Protein AF-A0A6V8SAP8-F1 (afdb_monomer_lite)

Structure (mmCIF, N/CA/C/O backbone):
data_AF-A0A6V8SAP8-F1
#
_entry.id   AF-A0A6V8SAP8-F1
#
loop_
_atom_site.group_PDB
_atom_site.id
_atom_site.type_symbol
_atom_site.label_atom_id
_atom_site.label_alt_id
_atom_site.label_comp_id
_atom_site.label_asym_id
_atom_site.label_entity_id
_atom_site.label_seq_id
_atom_site.pdbx_PDB_ins_code
_atom_site.Cartn_x
_atom_site.Cartn_y
_atom_site.Cartn_z
_atom_site.occupancy
_atom_site.B_iso_or_equiv
_atom_site.auth_seq_id
_atom_site.auth_comp_id
_atom_site.auth_asym_id
_atom_site.auth_atom_id
_atom_site.pdbx_PDB_model_num
ATOM 1 N N . MET A 1 1 ? 8.545 0.460 -18.939 1.00 88.19 1 MET A N 1
ATOM 2 C CA . MET A 1 1 ? 7.921 -0.743 -18.359 1.00 88.19 1 MET A CA 1
ATOM 3 C C . MET A 1 1 ? 6.482 -0.818 -18.844 1.00 88.19 1 MET A C 1
ATOM 5 O O . MET A 1 1 ? 5.790 0.191 -18.764 1.00 88.19 1 MET A O 1
ATOM 9 N N . ASN A 1 2 ? 6.033 -1.951 -19.375 1.00 95.00 2 ASN A N 1
ATOM 10 C CA . ASN A 1 2 ? 4.616 -2.189 -19.671 1.00 95.00 2 ASN A CA 1
ATOM 11 C C . ASN A 1 2 ? 3.895 -2.821 -18.458 1.00 95.00 2 ASN A C 1
ATOM 13 O O . ASN A 1 2 ? 4.505 -3.115 -17.432 1.00 95.00 2 ASN A O 1
ATOM 17 N N . THR A 1 3 ? 2.580 -3.030 -18.550 1.00 95.56 3 THR A N 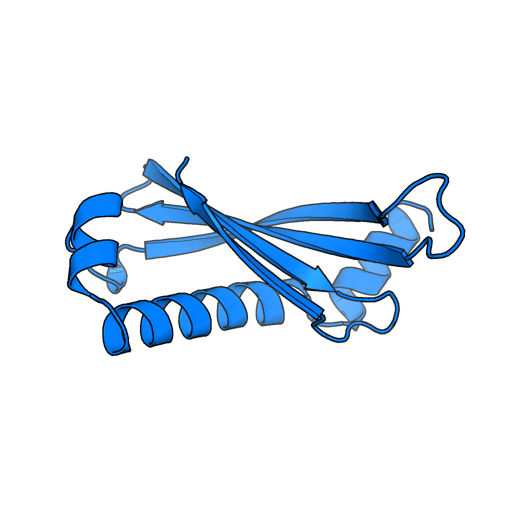1
ATOM 18 C CA . THR A 1 3 ? 1.781 -3.530 -17.417 1.00 95.56 3 THR A CA 1
ATOM 19 C C . THR A 1 3 ? 2.074 -4.984 -17.040 1.00 95.56 3 THR A C 1
ATOM 21 O O . THR A 1 3 ? 1.882 -5.340 -15.878 1.00 95.56 3 THR A O 1
ATOM 24 N N . LEU A 1 4 ? 2.543 -5.822 -17.971 1.00 97.69 4 LEU A N 1
ATOM 25 C CA . LEU A 1 4 ? 2.964 -7.193 -17.667 1.00 97.69 4 LEU A CA 1
ATOM 26 C C . LEU A 1 4 ? 4.261 -7.175 -16.851 1.00 97.69 4 LEU A C 1
ATOM 28 O O . LEU A 1 4 ? 4.308 -7.757 -15.771 1.00 97.69 4 LEU A O 1
ATOM 32 N N . GLU A 1 5 ? 5.256 -6.416 -17.313 1.00 97.44 5 GLU A N 1
ATOM 33 C CA . GLU A 1 5 ? 6.529 -6.226 -16.608 1.00 97.44 5 GLU A CA 1
ATOM 34 C C . GLU A 1 5 ? 6.317 -5.641 -15.202 1.00 97.44 5 GLU A C 1
ATOM 36 O O . GLU A 1 5 ? 6.967 -6.066 -14.249 1.00 97.44 5 GLU A O 1
ATOM 41 N N . LEU A 1 6 ? 5.368 -4.708 -15.040 1.00 97.56 6 LEU A N 1
ATOM 42 C CA . LEU A 1 6 ? 5.025 -4.148 -13.729 1.00 97.56 6 LEU A CA 1
ATOM 43 C C . LEU A 1 6 ? 4.427 -5.202 -12.789 1.00 97.56 6 LEU A C 1
ATOM 45 O O . LEU A 1 6 ? 4.787 -5.243 -11.615 1.00 97.56 6 LEU A O 1
ATOM 49 N N . ARG A 1 7 ? 3.542 -6.078 -13.281 1.00 97.81 7 ARG A N 1
ATOM 50 C CA . ARG A 1 7 ? 2.968 -7.167 -12.468 1.00 97.81 7 ARG A CA 1
ATOM 51 C C . ARG A 1 7 ? 4.041 -8.152 -12.015 1.00 97.81 7 ARG A C 1
ATOM 53 O O . ARG A 1 7 ? 4.070 -8.522 -10.845 1.00 97.81 7 ARG A O 1
ATOM 60 N N . GLU A 1 8 ? 4.934 -8.547 -12.916 1.00 98.19 8 GLU A N 1
ATOM 61 C CA . GLU A 1 8 ? 6.058 -9.429 -12.587 1.00 98.19 8 GLU A CA 1
ATOM 62 C C . GLU A 1 8 ? 6.991 -8.782 -11.563 1.00 98.19 8 GLU A C 1
ATOM 64 O O . GLU A 1 8 ? 7.396 -9.424 -10.593 1.00 98.19 8 GLU A O 1
ATOM 69 N N . TRP A 1 9 ? 7.283 -7.492 -11.733 1.00 97.75 9 TRP A N 1
ATOM 70 C CA . TRP A 1 9 ? 8.082 -6.724 -10.788 1.00 97.75 9 TRP A CA 1
ATOM 71 C C . TRP A 1 9 ? 7.424 -6.652 -9.402 1.00 97.75 9 TRP A C 1
ATOM 73 O O . TRP A 1 9 ? 8.113 -6.837 -8.399 1.00 97.75 9 TRP A O 1
ATOM 83 N N . VAL A 1 10 ? 6.104 -6.446 -9.337 1.00 98.06 10 VAL A N 1
ATOM 84 C CA . VAL A 1 10 ? 5.321 -6.413 -8.088 1.00 98.06 10 VAL A CA 1
ATOM 85 C C . VAL A 1 10 ? 5.442 -7.725 -7.318 1.00 98.06 10 VAL A C 1
ATOM 87 O O . VAL A 1 10 ? 5.717 -7.705 -6.117 1.00 98.06 10 VAL A O 1
ATOM 90 N N . VAL A 1 11 ? 5.289 -8.857 -8.011 1.00 98.25 11 VAL A N 1
ATOM 91 C CA . VAL A 1 11 ? 5.414 -10.191 -7.404 1.00 98.25 11 VAL A CA 1
ATOM 92 C C . VAL A 1 11 ? 6.853 -10.448 -6.967 1.00 98.25 11 VAL A C 1
ATOM 94 O O . VAL A 1 11 ? 7.092 -10.822 -5.825 1.00 98.25 11 VAL A O 1
ATOM 97 N N . LYS A 1 12 ? 7.828 -10.193 -7.846 1.00 98.25 12 LYS A N 1
ATOM 98 C CA . LYS A 1 12 ? 9.251 -10.433 -7.573 1.00 98.25 12 LYS A CA 1
ATOM 99 C C . LYS A 1 12 ? 9.766 -9.664 -6.354 1.00 98.25 12 LYS A C 1
ATOM 101 O O . LYS A 1 12 ? 10.675 -10.138 -5.679 1.00 98.25 12 LYS A O 1
ATOM 106 N N . ASN A 1 13 ? 9.232 -8.470 -6.104 1.00 97.94 13 ASN A N 1
ATOM 107 C CA . ASN A 1 13 ? 9.689 -7.590 -5.031 1.00 97.94 13 ASN A CA 1
ATOM 108 C C . ASN A 1 13 ? 8.825 -7.650 -3.762 1.00 97.94 13 ASN A C 1
ATOM 110 O O . ASN A 1 13 ? 9.051 -6.830 -2.866 1.00 97.94 13 ASN A O 1
ATOM 114 N N . ASP A 1 14 ? 7.872 -8.586 -3.675 1.00 97.94 14 ASP A N 1
ATOM 115 C CA . ASP A 1 14 ? 6.950 -8.751 -2.542 1.00 97.94 14 ASP A CA 1
ATOM 116 C C . ASP A 1 14 ? 6.216 -7.451 -2.166 1.00 97.94 14 ASP A C 1
ATOM 118 O O . ASP A 1 14 ? 6.072 -7.113 -0.987 1.00 97.94 14 ASP A O 1
ATOM 122 N N . ILE A 1 15 ? 5.779 -6.679 -3.167 1.00 97.88 15 ILE A N 1
ATOM 123 C CA . ILE A 1 15 ? 5.274 -5.316 -2.949 1.00 97.88 15 ILE A CA 1
ATOM 124 C C . ILE A 1 15 ? 4.047 -5.300 -2.044 1.00 97.88 15 ILE A C 1
ATOM 126 O O . ILE A 1 15 ? 4.026 -4.531 -1.093 1.00 97.88 15 ILE A O 1
ATOM 130 N N . GLU A 1 16 ? 3.078 -6.191 -2.255 1.00 98.19 16 GLU A N 1
ATOM 131 C CA . GLU A 1 16 ? 1.887 -6.283 -1.400 1.00 98.19 16 GLU A CA 1
ATOM 132 C C . GLU A 1 16 ? 2.252 -6.477 0.079 1.00 98.19 16 GLU A C 1
ATOM 134 O O . GLU A 1 16 ? 1.810 -5.725 0.950 1.00 98.19 16 GLU A O 1
ATOM 139 N N . LYS A 1 17 ? 3.142 -7.434 0.360 1.00 98.31 17 LYS A N 1
ATOM 140 C CA . LYS A 1 17 ? 3.619 -7.719 1.715 1.00 98.31 17 LYS A CA 1
ATOM 141 C C . LYS A 1 17 ? 4.359 -6.524 2.317 1.00 98.31 17 LYS A C 1
ATOM 143 O O . LYS A 1 17 ? 4.165 -6.221 3.495 1.00 98.31 17 LYS A O 1
ATOM 148 N N . LYS A 1 18 ? 5.210 -5.852 1.534 1.00 98.38 18 LYS A N 1
ATOM 149 C CA . LYS A 1 18 ? 5.937 -4.652 1.975 1.00 98.38 18 LYS A CA 1
ATOM 150 C C . LYS A 1 18 ? 4.984 -3.495 2.265 1.00 98.38 18 LYS A C 1
ATOM 152 O O . LYS A 1 18 ? 5.149 -2.856 3.294 1.00 98.38 18 LYS A O 1
ATOM 157 N N . THR A 1 19 ? 3.974 -3.271 1.427 1.00 98.56 19 THR A N 1
ATOM 158 C CA . THR A 1 19 ? 2.975 -2.209 1.606 1.00 98.56 19 THR A CA 1
ATOM 159 C C . THR A 1 19 ? 2.127 -2.430 2.849 1.00 98.56 19 THR A C 1
ATOM 161 O O . THR A 1 19 ? 2.010 -1.519 3.662 1.00 98.56 19 THR A O 1
ATOM 164 N N . ILE A 1 20 ? 1.605 -3.641 3.060 1.00 98.44 20 ILE A N 1
ATOM 165 C CA . ILE A 1 20 ? 0.815 -3.953 4.261 1.00 98.44 20 ILE A CA 1
ATOM 166 C C . ILE A 1 20 ? 1.671 -3.796 5.525 1.00 98.44 20 ILE A C 1
ATOM 168 O O . ILE A 1 20 ? 1.231 -3.201 6.506 1.00 98.44 20 ILE A O 1
ATOM 172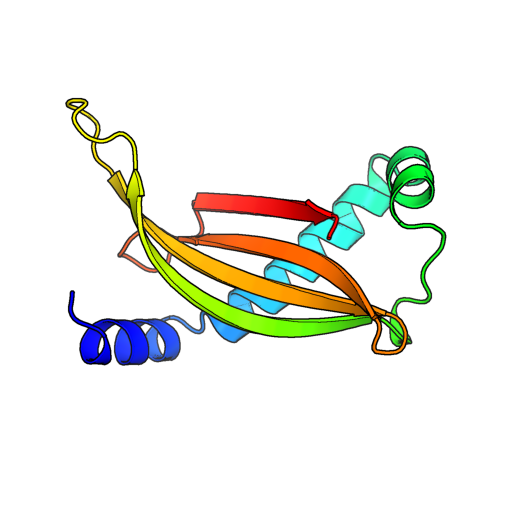 N N . LYS A 1 21 ? 2.915 -4.295 5.509 1.00 98.31 21 LYS A N 1
ATOM 173 C CA . LYS A 1 21 ? 3.843 -4.122 6.635 1.00 98.31 21 LYS A CA 1
ATOM 174 C C . LYS A 1 21 ? 4.183 -2.646 6.877 1.00 98.31 21 LYS A C 1
ATOM 176 O O . LYS A 1 21 ? 4.250 -2.233 8.029 1.00 98.31 21 LYS A O 1
ATOM 181 N N . GLY A 1 22 ? 4.401 -1.882 5.808 1.00 98.12 22 GLY A N 1
ATOM 182 C CA . GLY A 1 22 ? 4.684 -0.449 5.860 1.00 98.12 22 GLY A CA 1
ATOM 183 C C . GLY A 1 22 ? 3.574 0.311 6.575 1.00 98.12 22 GLY A C 1
ATOM 184 O O . GLY A 1 22 ? 3.856 1.003 7.546 1.00 98.12 22 GLY A O 1
ATOM 185 N N . PHE A 1 23 ? 2.315 0.067 6.194 1.00 98.06 23 PHE A N 1
ATOM 186 C CA . PHE A 1 23 ? 1.164 0.678 6.857 1.00 98.06 23 PHE A CA 1
ATOM 187 C C . PHE A 1 23 ? 1.163 0.412 8.364 1.00 98.06 23 PHE A C 1
ATOM 189 O O . PHE A 1 23 ? 0.997 1.339 9.150 1.00 98.06 23 PHE A O 1
ATOM 196 N N . TRP A 1 24 ? 1.375 -0.839 8.785 1.00 98.00 24 TRP A N 1
ATOM 197 C CA . TRP A 1 24 ? 1.370 -1.170 10.210 1.00 98.00 24 TRP A CA 1
ATOM 198 C C . TRP A 1 24 ? 2.512 -0.506 10.977 1.00 98.00 24 TRP A C 1
ATOM 200 O O . TRP A 1 24 ? 2.307 -0.075 12.109 1.00 98.00 24 TRP A O 1
ATOM 210 N N . ASN A 1 25 ? 3.694 -0.393 10.370 1.00 97.44 25 ASN A N 1
ATOM 211 C CA . ASN A 1 25 ? 4.800 0.351 10.964 1.00 97.44 25 ASN A CA 1
ATOM 212 C C . ASN A 1 25 ? 4.447 1.838 11.107 1.00 97.44 25 ASN A C 1
ATOM 214 O O . ASN A 1 25 ? 4.587 2.382 12.196 1.00 97.44 25 ASN A O 1
ATOM 218 N N . TYR A 1 26 ? 3.942 2.465 10.040 1.00 95.75 26 TYR A N 1
ATOM 219 C CA . TYR A 1 26 ? 3.521 3.866 10.044 1.00 95.75 26 TYR A CA 1
ATOM 220 C C . TYR A 1 26 ? 2.454 4.130 11.113 1.00 95.75 26 TYR A C 1
ATOM 222 O O . TYR A 1 26 ? 2.598 5.032 11.932 1.00 95.75 26 TYR A O 1
ATOM 230 N N . TYR A 1 27 ? 1.408 3.301 11.147 1.00 95.62 27 TYR A N 1
ATOM 231 C CA . TYR A 1 27 ? 0.313 3.388 12.112 1.00 95.62 27 TYR A CA 1
ATOM 232 C C . TYR A 1 27 ? 0.814 3.301 13.558 1.00 95.62 27 TYR A C 1
ATOM 234 O O . TYR A 1 27 ? 0.466 4.146 14.380 1.00 95.62 27 TYR A O 1
ATOM 242 N N . ASN A 1 28 ? 1.653 2.308 13.868 1.00 95.62 28 ASN A N 1
ATOM 243 C CA . ASN A 1 28 ? 2.177 2.130 15.222 1.00 95.62 28 ASN A CA 1
ATOM 244 C C . ASN A 1 28 ? 3.102 3.285 15.629 1.00 95.62 28 ASN A C 1
ATOM 246 O O . ASN A 1 28 ? 2.987 3.768 16.751 1.00 95.62 28 ASN A O 1
ATOM 250 N N . ASN A 1 29 ? 3.961 3.753 14.718 1.00 95.00 29 ASN A N 1
ATOM 251 C CA . ASN A 1 29 ? 4.847 4.886 14.979 1.00 95.00 29 ASN A CA 1
ATOM 252 C C . ASN A 1 29 ? 4.045 6.169 15.233 1.00 95.00 29 ASN A C 1
ATOM 254 O O . ASN A 1 29 ? 4.313 6.866 16.202 1.00 95.00 29 ASN A O 1
ATOM 258 N N . PHE A 1 30 ? 3.014 6.457 14.429 1.00 93.62 30 PHE A N 1
ATOM 259 C CA . PHE A 1 30 ? 2.170 7.639 14.639 1.00 93.62 30 PHE A CA 1
ATOM 260 C C . PHE A 1 30 ? 1.441 7.553 15.990 1.00 93.62 30 PHE A C 1
ATOM 262 O O . PHE A 1 30 ? 1.426 8.515 16.750 1.00 93.62 30 PHE A O 1
ATOM 269 N N . LEU A 1 31 ? 0.893 6.391 16.361 1.00 94.12 31 LEU A N 1
ATOM 270 C CA . LEU A 1 31 ? 0.294 6.233 17.690 1.00 94.12 31 LEU A CA 1
ATOM 271 C C . LEU A 1 31 ? 1.301 6.413 18.837 1.00 94.12 31 LEU A C 1
ATOM 273 O O . LEU A 1 31 ? 0.915 6.888 19.903 1.00 94.12 31 LEU A O 1
ATOM 277 N N . GLU A 1 32 ? 2.563 6.033 18.650 1.00 96.12 32 GLU A N 1
ATOM 278 C CA . GLU A 1 32 ? 3.613 6.231 19.652 1.00 96.12 32 GLU A CA 1
ATOM 279 C C . GLU A 1 32 ? 4.041 7.704 19.760 1.00 96.12 32 GLU A C 1
ATOM 281 O O . GLU A 1 32 ? 4.202 8.217 20.867 1.00 96.12 32 GLU A O 1
ATOM 286 N N . GLU A 1 33 ? 4.191 8.389 18.627 1.00 95.94 33 GLU A N 1
ATOM 287 C CA . GLU A 1 33 ? 4.700 9.762 18.553 1.00 95.94 33 GLU A CA 1
ATOM 288 C C . GLU A 1 33 ? 3.626 10.819 18.854 1.00 95.94 33 GLU A C 1
ATOM 290 O O . GLU A 1 33 ? 3.887 11.767 19.595 1.00 95.94 33 GLU A O 1
ATOM 295 N N . ASP A 1 34 ? 2.423 10.665 18.293 1.00 94.06 34 ASP A N 1
ATOM 296 C CA . ASP A 1 34 ? 1.327 1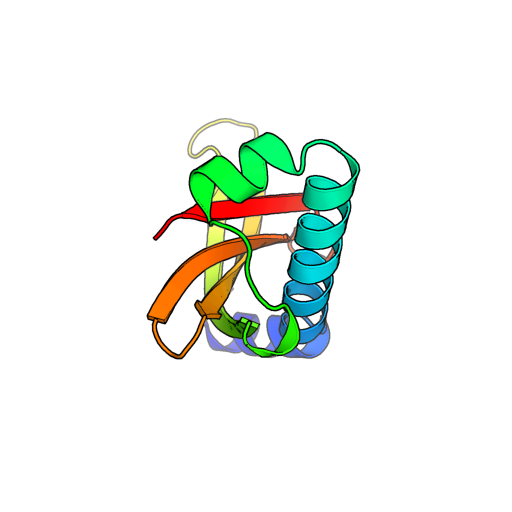1.633 18.404 1.00 94.06 34 ASP A CA 1
ATOM 297 C C . ASP A 1 34 ? -0.058 10.974 18.238 1.00 94.06 34 ASP A C 1
ATOM 299 O O . ASP A 1 34 ? -0.807 11.191 17.275 1.00 94.06 34 ASP A O 1
ATOM 303 N N . SER A 1 35 ? -0.422 10.146 19.221 1.00 92.81 35 SER A N 1
ATOM 304 C CA . SER A 1 35 ? -1.746 9.512 19.256 1.00 92.81 35 SER A CA 1
ATOM 305 C C . SER A 1 35 ? -2.914 10.502 19.302 1.00 92.81 35 SER A C 1
ATOM 307 O O . SER A 1 35 ? -3.988 10.177 18.797 1.00 92.81 35 SER A O 1
ATOM 309 N N . GLU A 1 36 ? -2.748 11.695 19.885 1.00 94.31 36 GLU A N 1
ATOM 310 C CA . GLU A 1 36 ? -3.827 12.686 19.973 1.00 94.31 36 GLU A CA 1
ATOM 311 C C . GLU A 1 36 ? -4.196 13.213 18.588 1.00 94.31 36 GLU A C 1
ATOM 313 O O . GLU A 1 36 ? -5.379 13.196 18.229 1.00 94.31 36 GLU A O 1
ATOM 318 N N . SER A 1 37 ? -3.203 13.588 17.775 1.00 91.75 37 SER A N 1
ATOM 319 C CA . SER A 1 37 ? -3.440 13.982 16.386 1.00 91.75 37 SER A CA 1
ATOM 320 C C . SER A 1 37 ? -4.042 12.836 15.581 1.00 91.75 37 SER A C 1
ATOM 322 O O . SER A 1 37 ? -5.026 13.051 14.869 1.00 91.75 37 SER A O 1
ATOM 324 N N . PHE A 1 38 ? -3.542 11.605 15.744 1.00 90.31 38 PHE A N 1
ATOM 325 C CA . PHE A 1 38 ? -4.118 10.443 15.064 1.00 90.31 38 PHE A CA 1
ATOM 326 C C . PHE A 1 38 ? -5.605 10.264 15.407 1.00 90.31 38 PHE A C 1
ATOM 328 O O . PHE A 1 38 ? -6.447 10.166 14.513 1.00 90.31 38 PHE A O 1
ATOM 335 N N . TYR A 1 39 ? -5.952 10.273 16.698 1.00 92.38 39 TYR A N 1
ATOM 336 C CA . TYR A 1 39 ? -7.338 10.131 17.147 1.00 92.38 39 TYR A CA 1
ATOM 337 C C . TYR A 1 39 ? -8.217 11.310 16.732 1.00 92.38 39 TYR A C 1
ATOM 339 O O . TYR A 1 39 ? -9.417 11.121 16.551 1.00 92.38 39 TYR A O 1
ATOM 347 N N . SER A 1 40 ? -7.656 12.508 16.566 1.00 92.06 40 SER A N 1
ATOM 348 C CA . SER A 1 40 ? -8.413 13.659 16.068 1.00 92.06 40 SER A CA 1
ATOM 349 C C . SER A 1 40 ? -8.824 13.504 14.597 1.00 92.06 40 SER A C 1
ATOM 351 O O . SER A 1 40 ? -9.890 13.981 14.214 1.00 92.06 40 SER A O 1
ATOM 353 N N . ILE A 1 41 ? -8.012 12.805 13.795 1.00 90.38 41 ILE A N 1
ATOM 354 C CA . ILE A 1 41 ? -8.250 12.596 12.361 1.00 90.38 41 ILE A CA 1
ATOM 355 C C . ILE A 1 41 ? -9.104 11.345 12.131 1.00 90.38 41 ILE A C 1
ATOM 357 O O . ILE A 1 41 ? -10.105 11.400 11.423 1.00 90.38 41 ILE A O 1
ATOM 361 N N . TYR A 1 42 ? -8.720 10.219 12.737 1.00 89.00 42 TYR A N 1
ATOM 362 C CA . TYR A 1 42 ? -9.292 8.899 12.444 1.00 89.00 42 TYR A CA 1
ATOM 363 C C . TYR A 1 42 ? -10.150 8.326 13.578 1.00 89.00 42 TYR A C 1
ATOM 365 O O . TYR A 1 42 ? -10.795 7.293 13.409 1.00 89.00 42 TYR A O 1
ATOM 373 N N . GLY A 1 43 ? -10.170 8.966 14.749 1.00 89.62 43 GLY A N 1
ATOM 374 C CA . GLY A 1 43 ? -10.791 8.407 15.947 1.00 89.62 43 GLY A CA 1
ATOM 375 C C . GLY A 1 43 ? -9.982 7.266 16.573 1.00 89.62 43 GLY A C 1
ATOM 376 O O . GLY A 1 43 ? -8.914 6.869 16.105 1.00 89.62 43 GLY A O 1
ATOM 377 N N . LYS A 1 44 ? -10.500 6.723 17.679 1.00 91.69 44 LYS A N 1
ATOM 378 C CA . LYS A 1 44 ? -9.939 5.528 18.322 1.00 91.69 44 LYS A CA 1
ATOM 379 C C . LYS A 1 44 ? -10.456 4.284 17.607 1.00 91.69 44 LYS A C 1
ATOM 381 O O . LYS A 1 44 ? -11.588 3.867 17.842 1.00 91.69 44 LYS A O 1
ATOM 386 N N . LEU A 1 45 ? -9.627 3.716 16.740 1.00 92.31 45 LEU A N 1
ATOM 387 C CA . LEU A 1 45 ? -9.950 2.517 15.971 1.00 92.31 45 LEU A CA 1
ATOM 388 C C . LEU A 1 45 ? -9.582 1.249 16.753 1.00 92.31 45 LEU A C 1
ATOM 390 O O . LEU A 1 45 ? -8.507 1.180 17.349 1.00 92.31 45 LEU A O 1
ATOM 394 N N . ASP A 1 46 ? -10.434 0.222 16.712 1.00 93.75 46 ASP A N 1
ATOM 395 C CA . ASP A 1 46 ? -10.007 -1.136 17.065 1.00 93.75 46 ASP A CA 1
ATOM 396 C C . ASP A 1 46 ? -9.139 -1.701 15.935 1.00 93.75 46 ASP A C 1
ATOM 398 O O . ASP A 1 46 ? -9.618 -1.968 14.832 1.00 93.75 46 ASP A O 1
ATOM 402 N N . GLN A 1 47 ? -7.857 -1.923 16.224 1.00 92.56 47 GLN A N 1
ATOM 403 C CA . GLN A 1 47 ? -6.893 -2.462 15.271 1.00 92.56 47 GLN A CA 1
ATOM 404 C C . GLN A 1 47 ? -7.368 -3.759 14.593 1.00 92.56 47 GLN A C 1
ATOM 406 O O . GLN A 1 47 ? -7.054 -3.990 13.427 1.00 92.56 47 GLN A O 1
ATOM 411 N N . LYS A 1 48 ? -8.146 -4.598 15.290 1.00 94.12 48 LYS A N 1
ATOM 412 C CA . LYS A 1 48 ? -8.654 -5.871 14.747 1.00 94.12 48 LYS A CA 1
ATOM 413 C C . LYS A 1 48 ? -9.708 -5.693 13.657 1.00 94.12 48 LYS A C 1
ATOM 415 O O . LYS A 1 48 ? -9.940 -6.626 12.896 1.00 94.12 48 LYS A O 1
ATOM 420 N N . MET A 1 49 ? -10.337 -4.523 13.599 1.00 96.31 49 MET A N 1
ATOM 421 C CA . MET A 1 49 ? -11.351 -4.173 12.603 1.00 96.31 49 MET A CA 1
ATOM 422 C C . MET A 1 49 ? -10.737 -3.462 11.387 1.00 96.31 49 MET A C 1
ATOM 424 O O . MET A 1 49 ? -11.436 -3.224 10.403 1.00 96.31 49 MET A O 1
ATOM 428 N N . ILE A 1 50 ? -9.441 -3.124 11.438 1.00 96.50 50 ILE A N 1
ATOM 429 C CA . ILE A 1 50 ? -8.730 -2.492 10.326 1.00 96.50 50 ILE A CA 1
ATOM 430 C C . ILE A 1 50 ? -8.339 -3.557 9.299 1.00 96.50 50 ILE A C 1
ATOM 432 O O . ILE A 1 50 ? -7.613 -4.508 9.591 1.00 96.50 50 ILE A O 1
ATOM 436 N N . CYS A 1 51 ? -8.774 -3.348 8.064 1.00 97.50 51 CYS A N 1
ATOM 437 C CA . CYS A 1 51 ? -8.433 -4.163 6.910 1.00 97.50 51 CYS A CA 1
ATOM 438 C C . CYS A 1 51 ? -7.552 -3.363 5.945 1.00 97.50 51 CYS A C 1
ATOM 440 O O . CYS A 1 51 ? -7.898 -2.252 5.546 1.00 97.50 51 CYS A O 1
ATOM 442 N N . VAL A 1 52 ? -6.429 -3.952 5.536 1.00 97.94 52 VAL A N 1
ATOM 443 C CA . VAL A 1 52 ? -5.422 -3.324 4.669 1.00 97.94 52 VAL A CA 1
ATOM 444 C C . VAL A 1 52 ? -5.286 -4.175 3.421 1.00 97.94 52 VAL A C 1
ATOM 446 O O . VAL A 1 52 ? -4.880 -5.331 3.513 1.00 97.94 52 VAL A O 1
ATOM 449 N N . ASN A 1 53 ? -5.614 -3.617 2.259 1.00 97.38 53 ASN A N 1
ATOM 450 C CA . ASN A 1 53 ? -5.570 -4.354 0.997 1.00 97.38 53 ASN A CA 1
ATOM 451 C C . ASN A 1 53 ? -4.865 -3.535 -0.073 1.00 97.38 53 ASN A C 1
ATOM 453 O O . ASN A 1 53 ? -5.213 -2.373 -0.279 1.00 97.38 53 ASN A O 1
ATOM 457 N N . LEU A 1 54 ? -3.921 -4.149 -0.790 1.00 98.00 54 LEU A N 1
ATOM 458 C CA . LEU A 1 54 ? -3.326 -3.529 -1.968 1.00 98.00 54 LEU A CA 1
ATOM 459 C C . LEU A 1 54 ? -4.411 -3.356 -3.042 1.00 98.00 54 LEU A C 1
ATOM 461 O O . LEU A 1 54 ? -5.001 -4.328 -3.507 1.00 98.00 54 LEU A O 1
ATOM 465 N N . SER A 1 55 ? -4.678 -2.115 -3.435 1.00 96.50 55 SER A N 1
ATOM 466 C CA . SER A 1 55 ? -5.762 -1.763 -4.356 1.00 96.50 55 SER A CA 1
ATOM 467 C C . SER A 1 55 ? -5.253 -1.377 -5.744 1.00 96.50 55 SER A C 1
ATOM 469 O O . SER A 1 55 ? -5.946 -1.584 -6.742 1.00 96.50 55 SER A O 1
ATOM 471 N N . LYS A 1 56 ? -4.040 -0.816 -5.833 1.00 96.62 56 LYS A N 1
ATOM 472 C CA . LYS A 1 56 ? -3.476 -0.274 -7.077 1.00 96.62 56 LYS A CA 1
ATOM 473 C 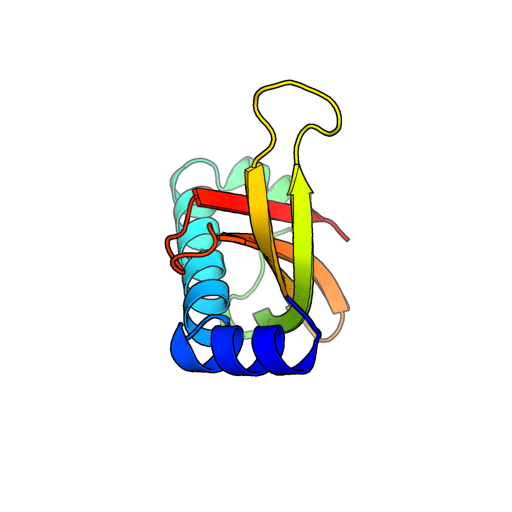C . LYS A 1 56 ? -1.950 -0.230 -7.011 1.00 96.62 56 LYS A C 1
ATOM 475 O O . LYS A 1 56 ? -1.364 -0.067 -5.945 1.00 96.62 56 LYS A O 1
ATOM 480 N N . VAL A 1 57 ? -1.310 -0.332 -8.173 1.00 97.94 57 VAL A N 1
ATOM 481 C CA . VAL A 1 57 ? 0.121 -0.058 -8.357 1.00 97.94 57 VAL A CA 1
ATOM 482 C C . VAL A 1 57 ? 0.289 0.812 -9.599 1.00 97.94 57 VAL A C 1
ATOM 484 O O . VAL A 1 57 ? -0.347 0.542 -10.619 1.00 97.94 57 VAL A O 1
ATOM 487 N N . ALA A 1 58 ? 1.126 1.844 -9.520 1.00 97.12 58 ALA A N 1
ATOM 488 C CA . ALA A 1 58 ? 1.406 2.755 -10.626 1.00 97.12 58 ALA A CA 1
ATOM 489 C C . ALA A 1 58 ? 2.914 2.934 -10.828 1.00 97.12 58 ALA A C 1
ATOM 491 O O . ALA A 1 58 ? 3.649 3.062 -9.854 1.00 97.12 58 ALA A O 1
ATOM 492 N N . LEU A 1 59 ? 3.354 2.971 -12.088 1.00 96.19 59 LEU A N 1
ATOM 493 C CA . LEU A 1 59 ? 4.654 3.526 -12.465 1.00 96.19 59 LEU A CA 1
ATOM 494 C C . LEU A 1 59 ? 4.465 5.020 -12.725 1.00 96.19 59 LEU A C 1
ATOM 496 O O . LEU A 1 59 ? 3.630 5.398 -13.548 1.00 96.19 59 LEU A O 1
ATOM 500 N N . THR A 1 60 ? 5.249 5.842 -12.044 1.00 93.19 60 THR A N 1
ATOM 501 C CA . THR A 1 60 ? 5.135 7.297 -12.065 1.00 93.19 60 THR A CA 1
ATOM 502 C C . THR A 1 60 ? 6.493 7.907 -12.372 1.00 93.19 60 THR A C 1
ATOM 504 O O . THR A 1 60 ? 7.502 7.513 -11.795 1.00 93.19 60 THR A O 1
ATOM 507 N N . ILE A 1 61 ? 6.504 8.897 -13.260 1.00 90.44 61 ILE A N 1
ATOM 508 C CA . ILE A 1 61 ? 7.656 9.766 -13.489 1.00 90.44 61 ILE A CA 1
ATOM 509 C C . ILE A 1 61 ? 7.477 10.986 -12.585 1.00 90.44 61 ILE A C 1
ATOM 511 O O . ILE A 1 61 ? 6.489 11.711 -12.719 1.00 90.44 61 ILE A O 1
ATOM 515 N N . VAL A 1 62 ? 8.393 11.196 -11.644 1.00 85.56 62 VAL A N 1
ATOM 516 C CA . VAL A 1 62 ? 8.348 12.320 -10.698 1.00 85.56 62 VAL A CA 1
ATOM 517 C C . VAL A 1 62 ? 9.226 13.464 -11.213 1.00 85.56 62 VAL A C 1
ATOM 519 O O . VAL A 1 62 ? 10.272 13.213 -11.809 1.00 85.56 62 VAL A O 1
ATOM 522 N N . ASN A 1 63 ? 8.806 14.710 -10.961 1.00 83.75 63 ASN A N 1
ATOM 523 C CA . ASN A 1 63 ? 9.509 15.948 -11.336 1.00 83.75 63 ASN A CA 1
ATOM 524 C C . ASN A 1 63 ? 9.700 16.146 -12.852 1.00 83.75 63 ASN A C 1
ATOM 526 O O . ASN A 1 63 ? 10.743 16.607 -13.292 1.00 83.75 63 ASN A O 1
ATOM 530 N N . TRP A 1 64 ? 8.708 15.807 -13.681 1.00 83.94 64 TRP A N 1
ATOM 531 C CA . TRP A 1 64 ? 8.761 16.131 -15.113 1.00 83.94 64 TRP A CA 1
ATOM 532 C C . TRP A 1 64 ? 8.454 17.622 -15.361 1.00 83.94 64 TRP A C 1
ATOM 534 O O . TRP A 1 64 ? 7.420 18.089 -14.873 1.00 83.94 64 TRP A O 1
ATOM 544 N N . PRO A 1 65 ? 9.237 18.361 -16.177 1.00 86.56 65 PRO A N 1
ATOM 545 C CA . PRO A 1 65 ? 10.384 17.937 -16.991 1.00 86.56 65 PRO A CA 1
ATOM 546 C C . PRO A 1 65 ? 11.760 18.301 -16.387 1.00 86.56 65 PRO A C 1
ATOM 548 O O . PRO A 1 65 ? 12.711 18.479 -17.144 1.00 86.56 65 PRO A O 1
ATOM 551 N N . ASP A 1 66 ? 11.868 18.483 -15.070 1.00 82.50 66 ASP A N 1
ATOM 552 C CA . ASP A 1 66 ? 13.104 18.929 -14.415 1.00 82.50 66 ASP A CA 1
ATOM 553 C C . ASP A 1 66 ? 14.254 17.928 -14.606 1.00 82.50 66 ASP A C 1
ATOM 555 O O . ASP A 1 66 ? 14.037 16.726 -14.720 1.00 82.50 66 ASP A O 1
ATOM 559 N N . ASP A 1 67 ? 15.504 18.394 -14.551 1.00 73.44 67 ASP A N 1
ATOM 560 C CA . ASP A 1 67 ? 16.696 17.561 -14.804 1.00 73.44 67 ASP A CA 1
ATOM 561 C C . ASP A 1 67 ? 16.894 16.399 -13.801 1.00 73.44 67 ASP A C 1
ATOM 563 O O . ASP A 1 67 ? 17.705 15.500 -14.030 1.00 73.44 67 ASP A O 1
ATOM 567 N N . TYR A 1 68 ? 16.143 16.388 -12.695 1.00 70.12 68 TYR A N 1
ATOM 568 C CA . TYR A 1 68 ? 16.170 15.358 -11.652 1.00 70.12 68 TYR A CA 1
ATOM 569 C C . TYR A 1 68 ? 14.945 14.433 -11.719 1.00 70.12 68 TYR A C 1
ATOM 571 O O . TYR A 1 68 ? 14.338 14.112 -10.690 1.00 70.12 68 TYR A O 1
ATOM 579 N N . VAL A 1 69 ? 14.570 14.019 -12.935 1.00 65.81 69 VAL A N 1
ATOM 580 C CA . VAL A 1 69 ? 13.499 13.041 -13.160 1.00 65.81 69 VAL A CA 1
ATOM 581 C C . VAL A 1 69 ? 13.835 11.725 -12.461 1.00 65.81 69 VAL A C 1
ATOM 583 O O . VAL A 1 69 ? 14.858 11.103 -12.747 1.00 65.81 69 VAL A O 1
ATOM 586 N N . ASN A 1 70 ? 12.942 11.274 -11.580 1.00 80.12 70 ASN A N 1
ATOM 587 C CA . ASN A 1 70 ? 13.040 9.961 -10.951 1.00 80.12 70 ASN A CA 1
ATOM 588 C C . ASN A 1 70 ? 11.790 9.138 -11.254 1.00 80.12 70 ASN A C 1
ATOM 590 O O . ASN A 1 70 ? 10.672 9.541 -10.930 1.00 80.12 70 ASN A O 1
ATOM 594 N N . ASP A 1 71 ? 11.998 7.957 -11.825 1.00 87.69 71 ASP A N 1
ATOM 595 C CA . ASP A 1 71 ? 10.946 6.962 -11.990 1.00 87.69 71 ASP A CA 1
ATOM 596 C C . ASP A 1 71 ? 10.723 6.236 -10.661 1.00 87.69 71 ASP A C 1
ATOM 598 O O . ASP A 1 71 ? 11.655 5.678 -10.068 1.00 87.69 71 ASP A O 1
ATOM 602 N N . CYS A 1 72 ? 9.476 6.199 -10.204 1.00 94.00 72 CYS A N 1
ATOM 603 C CA . CYS A 1 72 ? 9.085 5.470 -9.008 1.00 94.00 72 CYS A CA 1
ATOM 604 C C . CYS A 1 72 ? 7.885 4.561 -9.267 1.00 94.00 72 CYS A C 1
ATOM 606 O O . CYS A 1 72 ? 7.085 4.770 -10.179 1.00 94.00 72 CYS A O 1
ATOM 608 N N . ILE A 1 73 ? 7.757 3.531 -8.439 1.00 96.81 73 ILE A N 1
ATOM 609 C CA . ILE A 1 73 ? 6.563 2.696 -8.385 1.00 96.81 73 ILE A CA 1
ATOM 610 C C . ILE A 1 73 ? 5.841 3.014 -7.085 1.00 96.81 73 ILE A C 1
ATOM 612 O O . ILE A 1 73 ? 6.432 2.945 -6.012 1.00 96.81 73 ILE A O 1
ATOM 616 N N . ILE A 1 74 ? 4.562 3.357 -7.178 1.00 97.50 74 ILE A N 1
ATOM 617 C CA . ILE A 1 74 ? 3.721 3.662 -6.023 1.00 97.50 74 ILE A CA 1
ATOM 618 C C . ILE A 1 74 ? 2.727 2.521 -5.849 1.00 97.50 74 ILE A C 1
ATOM 620 O O . ILE A 1 74 ? 1.943 2.224 -6.754 1.00 97.50 74 ILE A O 1
ATOM 624 N N . ALA A 1 75 ? 2.766 1.883 -4.684 1.00 98.25 75 ALA A N 1
ATOM 625 C CA . ALA A 1 75 ? 1.777 0.908 -4.253 1.00 98.25 75 ALA A CA 1
ATOM 626 C C . ALA A 1 75 ? 0.750 1.594 -3.354 1.00 98.25 75 A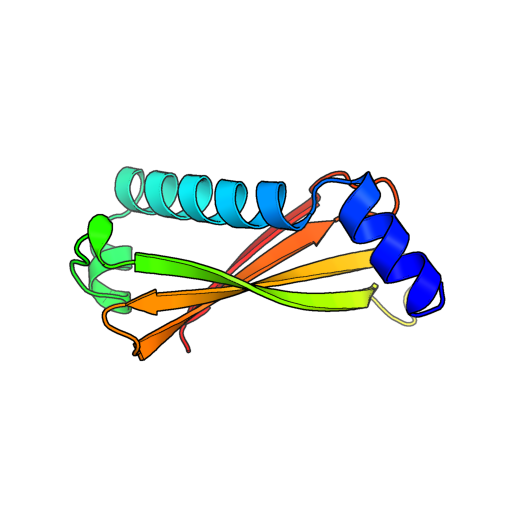LA A C 1
ATOM 628 O O . ALA A 1 75 ? 1.119 2.313 -2.429 1.00 98.25 75 ALA A O 1
ATOM 629 N N . TYR A 1 76 ? -0.526 1.355 -3.622 1.00 98.31 76 TYR A N 1
ATOM 630 C CA . TYR A 1 76 ? -1.643 1.960 -2.910 1.00 98.31 76 TYR A CA 1
ATOM 631 C C . TYR A 1 76 ? -2.383 0.862 -2.158 1.00 98.31 76 TYR A C 1
ATOM 633 O O . TYR A 1 76 ? -2.805 -0.123 -2.769 1.00 98.31 76 TYR A O 1
ATOM 641 N N . ALA A 1 77 ? -2.543 1.028 -0.852 1.00 98.38 77 ALA A N 1
ATOM 642 C CA . ALA A 1 77 ? -3.364 0.171 -0.020 1.00 98.38 77 ALA A CA 1
ATOM 643 C C . ALA A 1 77 ? -4.582 0.940 0.493 1.00 98.38 77 ALA A C 1
ATOM 645 O O . ALA A 1 77 ? -4.447 1.995 1.107 1.00 98.38 77 ALA A O 1
ATOM 646 N N . SER A 1 78 ? -5.772 0.393 0.253 1.00 97.75 78 SER A N 1
ATOM 647 C CA . SER A 1 78 ? -7.001 0.886 0.874 1.00 97.75 78 SER A CA 1
ATOM 648 C C .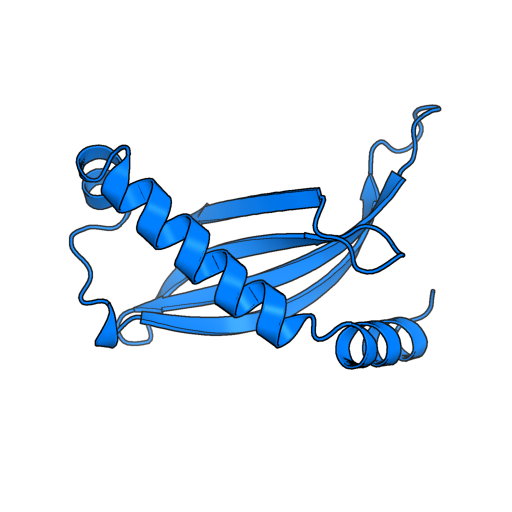 SER A 1 78 ? -7.039 0.445 2.331 1.00 97.75 78 SER A C 1
ATOM 650 O O . SER A 1 78 ? -6.866 -0.752 2.604 1.00 97.75 78 SER A O 1
ATOM 652 N N . ILE A 1 79 ? -7.301 1.384 3.233 1.00 97.69 79 ILE A N 1
ATOM 653 C CA . ILE A 1 79 ? -7.465 1.136 4.660 1.00 97.69 79 ILE A CA 1
ATOM 654 C C . ILE A 1 79 ? -8.950 1.221 4.969 1.00 97.69 79 ILE A C 1
ATOM 656 O O . ILE A 1 79 ? -9.562 2.282 4.846 1.00 97.69 79 ILE A O 1
ATOM 660 N N . LYS A 1 80 ? -9.528 0.090 5.361 1.00 97.00 80 LYS A N 1
ATOM 661 C CA . LYS A 1 80 ? -10.937 -0.000 5.728 1.00 97.00 80 LYS A CA 1
ATOM 662 C C . LYS A 1 80 ? -11.100 -0.254 7.213 1.00 97.00 80 LYS A C 1
ATOM 664 O O . LYS A 1 80 ? -10.337 -1.023 7.788 1.00 97.00 80 LYS A O 1
ATOM 669 N N . TYR A 1 81 ? -12.129 0.335 7.797 1.00 96.06 81 TYR A N 1
ATOM 670 C CA . TYR A 1 81 ? -12.590 0.056 9.145 1.00 96.06 81 TYR A CA 1
ATOM 671 C C . TYR A 1 81 ? -14.085 -0.238 9.088 1.00 96.06 81 TYR A C 1
ATOM 673 O O . TYR A 1 81 ? -14.846 0.602 8.616 1.00 96.06 81 TYR A O 1
ATOM 681 N N . ASP A 1 82 ? -14.491 -1.434 9.522 1.00 91.88 82 ASP A N 1
ATOM 682 C CA . ASP A 1 82 ? -15.892 -1.887 9.448 1.00 91.88 82 ASP A CA 1
ATOM 683 C C . ASP A 1 82 ? -16.486 -1.729 8.027 1.00 91.88 82 ASP A C 1
ATOM 685 O O . ASP A 1 82 ? -17.524 -1.112 7.813 1.00 91.88 82 ASP A O 1
ATOM 689 N N . ASP A 1 83 ? -15.738 -2.214 7.026 1.00 89.56 83 ASP A N 1
ATOM 690 C CA . ASP A 1 83 ? -16.017 -2.111 5.580 1.00 89.56 83 ASP A CA 1
ATOM 691 C C . ASP A 1 83 ? -16.061 -0.694 4.969 1.00 89.56 83 ASP A C 1
ATOM 693 O O . ASP A 1 83 ? -16.136 -0.557 3.742 1.00 89.56 83 ASP A O 1
ATOM 697 N N . ILE A 1 84 ? -15.906 0.356 5.775 1.00 93.12 84 ILE A N 1
ATOM 698 C CA . ILE A 1 84 ? -15.822 1.750 5.327 1.00 93.12 84 ILE A CA 1
ATOM 699 C C . ILE A 1 84 ? -14.366 2.089 5.008 1.00 93.12 84 ILE A C 1
ATOM 701 O O . ILE A 1 84 ? -13.479 1.833 5.818 1.00 93.12 84 ILE A O 1
ATOM 705 N N . ASN A 1 85 ? -14.096 2.663 3.833 1.00 95.12 85 ASN A N 1
ATOM 706 C CA . ASN A 1 85 ? -12.764 3.170 3.505 1.00 95.12 85 ASN A CA 1
ATOM 707 C C . ASN A 1 85 ? -12.500 4.448 4.313 1.00 95.12 85 ASN A C 1
ATOM 709 O O . ASN A 1 85 ? -13.334 5.346 4.324 1.00 95.12 85 ASN A O 1
ATOM 713 N N . ILE A 1 86 ? -11.381 4.485 5.036 1.00 95.56 86 ILE A N 1
ATOM 714 C CA . ILE A 1 86 ? -11.033 5.597 5.935 1.00 95.56 86 ILE A CA 1
ATOM 715 C C . ILE A 1 86 ? -9.740 6.304 5.527 1.00 95.56 86 ILE A C 1
ATOM 717 O O . ILE A 1 86 ? -9.499 7.434 5.948 1.00 95.56 86 ILE A O 1
ATOM 721 N N . ALA A 1 87 ? -8.888 5.632 4.748 1.00 96.31 87 ALA A N 1
ATOM 722 C CA . ALA A 1 87 ? -7.633 6.188 4.267 1.00 96.31 87 ALA A CA 1
ATOM 723 C C . ALA A 1 87 ? -7.074 5.399 3.071 1.00 96.31 87 ALA A C 1
ATOM 725 O O . ALA A 1 87 ? -7.388 4.224 2.860 1.00 96.31 87 ALA A O 1
ATOM 726 N N . GLU A 1 88 ? -6.162 6.027 2.333 1.00 97.62 88 GLU A N 1
ATOM 727 C CA . GLU A 1 88 ? -5.284 5.394 1.352 1.00 97.62 88 GLU A CA 1
ATOM 728 C C . GLU A 1 88 ? -3.832 5.507 1.837 1.00 97.62 88 GLU A C 1
ATOM 730 O O . GLU A 1 88 ? -3.289 6.604 1.996 1.00 97.62 88 GLU A O 1
ATOM 735 N N . TYR A 1 89 ? -3.186 4.364 2.063 1.00 98.12 89 TYR A N 1
ATOM 736 C CA . TYR A 1 89 ? -1.756 4.299 2.346 1.00 98.12 89 TYR A CA 1
ATOM 737 C C . TYR A 1 89 ? -0.971 4.127 1.047 1.00 98.12 89 TYR A C 1
ATOM 739 O O . TYR A 1 89 ? -1.299 3.278 0.216 1.00 98.12 89 TYR A O 1
ATOM 747 N N . LYS A 1 90 ? 0.083 4.918 0.872 1.00 97.88 90 LYS A N 1
ATOM 748 C CA . LYS A 1 90 ? 0.954 4.901 -0.302 1.00 97.88 90 LYS A CA 1
ATOM 749 C C . LYS A 1 90 ? 2.356 4.531 0.132 1.00 97.88 90 LYS A C 1
ATOM 751 O O . LYS A 1 90 ? 2.924 5.200 0.985 1.00 97.88 90 LYS A O 1
ATOM 756 N N . LEU A 1 91 ? 2.924 3.512 -0.504 1.00 98.12 91 LEU A N 1
ATOM 757 C CA . LEU A 1 91 ? 4.325 3.144 -0.333 1.00 98.12 91 LEU A CA 1
ATOM 758 C C . LEU A 1 91 ? 5.062 3.358 -1.654 1.00 98.12 91 LEU A C 1
ATOM 760 O O . LEU A 1 91 ? 4.675 2.798 -2.686 1.00 98.12 91 LEU A O 1
ATOM 764 N N . VAL A 1 92 ? 6.098 4.192 -1.619 1.00 97.25 92 VAL A N 1
ATOM 765 C CA . VAL A 1 92 ? 6.882 4.595 -2.786 1.00 97.25 92 VAL A CA 1
ATOM 766 C C . VAL A 1 92 ? 8.153 3.766 -2.856 1.00 97.25 92 VAL A C 1
ATOM 768 O O . VAL A 1 92 ? 8.915 3.667 -1.894 1.00 97.25 92 VAL A O 1
ATOM 771 N N . PHE A 1 93 ? 8.400 3.201 -4.029 1.00 96.94 93 PHE A N 1
ATOM 772 C CA . PHE A 1 93 ? 9.574 2.404 -4.327 1.00 96.94 93 PHE A CA 1
ATOM 773 C C . PHE A 1 93 ? 10.365 3.017 -5.472 1.00 96.94 93 PHE A C 1
ATOM 775 O O . PHE A 1 93 ? 9.794 3.541 -6.431 1.00 96.94 93 PHE A O 1
ATOM 782 N N . ASN A 1 94 ? 11.683 2.860 -5.437 1.00 94.50 94 ASN A N 1
ATOM 783 C CA . ASN A 1 94 ? 12.479 2.998 -6.651 1.00 94.50 94 ASN A CA 1
ATOM 784 C C . ASN A 1 94 ? 12.334 1.742 -7.534 1.00 94.50 94 ASN A C 1
ATOM 786 O O . ASN A 1 94 ? 11.810 0.710 -7.108 1.00 94.50 94 ASN A O 1
ATOM 790 N N . LEU A 1 95 ? 12.855 1.782 -8.764 1.00 93.31 95 LEU A N 1
ATOM 791 C CA . LEU A 1 95 ? 12.764 0.648 -9.699 1.00 93.31 95 LEU A CA 1
ATOM 792 C C . LEU A 1 95 ? 13.543 -0.611 -9.256 1.00 93.31 95 LEU A C 1
ATOM 794 O O . LEU A 1 95 ? 13.358 -1.681 -9.842 1.00 93.31 95 LEU A O 1
ATOM 798 N N . LYS A 1 96 ? 14.390 -0.519 -8.220 1.00 94.50 96 LYS A N 1
ATOM 799 C CA . LYS A 1 96 ? 15.086 -1.668 -7.613 1.00 94.50 96 LYS A CA 1
ATOM 800 C C . LYS A 1 96 ? 14.252 -2.376 -6.537 1.00 94.50 96 LYS A C 1
ATOM 802 O O . LYS A 1 96 ? 14.662 -3.433 -6.072 1.00 94.50 96 LYS A O 1
ATOM 807 N N . GLY A 1 97 ? 13.096 -1.824 -6.163 1.00 94.69 97 GLY A N 1
ATOM 808 C CA . GLY A 1 97 ? 12.200 -2.393 -5.150 1.00 94.69 97 GLY A CA 1
ATOM 809 C C . GLY A 1 97 ? 12.551 -1.987 -3.720 1.00 94.69 97 GLY A C 1
ATOM 810 O O . GLY A 1 97 ? 12.064 -2.610 -2.767 1.00 94.69 97 GLY A O 1
ATOM 811 N N . GLU A 1 98 ? 13.397 -0.965 -3.575 1.00 95.88 98 GLU A N 1
ATOM 812 C CA . GLU A 1 98 ? 13.751 -0.341 -2.302 1.00 95.88 98 GLU A CA 1
ATOM 813 C C . GLU A 1 98 ? 12.700 0.720 -1.962 1.00 95.88 98 GLU A C 1
ATOM 815 O O . GLU A 1 98 ? 12.260 1.462 -2.843 1.00 95.88 98 GLU A O 1
ATOM 820 N N . ILE A 1 99 ? 12.288 0.763 -0.694 1.00 96.50 99 ILE A N 1
ATOM 821 C CA . ILE A 1 99 ? 11.347 1.766 -0.185 1.00 96.50 99 ILE A CA 1
ATOM 822 C C . ILE A 1 99 ? 12.071 3.110 -0.131 1.00 96.50 99 ILE A C 1
ATOM 824 O O . ILE A 1 99 ? 13.184 3.188 0.388 1.00 96.50 99 ILE A O 1
ATOM 828 N N . VAL A 1 100 ? 11.435 4.143 -0.672 1.00 94.81 100 VAL A N 1
ATOM 829 C CA . VAL A 1 100 ? 11.957 5.514 -0.705 1.00 94.81 100 VAL A CA 1
ATOM 830 C C . VAL A 1 100 ? 11.173 6.410 0.242 1.00 94.81 100 VAL A C 1
ATOM 832 O O . VAL A 1 100 ? 11.778 7.243 0.906 1.00 94.81 100 VAL A O 1
ATOM 835 N N . ASP A 1 101 ? 9.852 6.237 0.298 1.00 94.88 101 ASP A N 1
ATOM 836 C CA . ASP A 1 101 ? 8.969 7.089 1.093 1.00 94.88 101 ASP A CA 1
ATOM 837 C C . ASP A 1 101 ? 7.609 6.420 1.333 1.00 94.88 101 ASP A C 1
ATOM 839 O O . ASP A 1 101 ? 7.248 5.473 0.619 1.00 94.88 101 ASP A O 1
ATOM 843 N N . ASP A 1 102 ? 6.838 6.928 2.291 1.00 96.88 102 ASP A N 1
ATOM 844 C CA . ASP A 1 102 ? 5.477 6.488 2.569 1.00 96.88 102 ASP A CA 1
ATOM 845 C C . ASP A 1 102 ? 4.545 7.595 3.079 1.00 96.88 102 ASP A C 1
ATOM 847 O O . ASP A 1 102 ? 4.955 8.583 3.677 1.00 96.88 102 ASP A O 1
ATOM 851 N N . TYR A 1 103 ? 3.247 7.440 2.803 1.00 95.00 103 TYR A N 1
ATOM 852 C CA . TYR A 1 103 ? 2.234 8.440 3.140 1.00 95.00 103 TYR A CA 1
ATOM 853 C C . TYR A 1 103 ? 0.912 7.780 3.517 1.00 95.00 103 TYR A C 1
ATOM 855 O O . TYR A 1 103 ? 0.483 6.826 2.867 1.00 95.00 103 TYR A O 1
ATOM 863 N N . LEU A 1 104 ? 0.210 8.350 4.495 1.00 95.12 104 LEU A N 1
ATOM 864 C CA . LEU A 1 104 ? -1.181 8.026 4.800 1.00 95.12 104 LEU A CA 1
ATOM 865 C C . LEU A 1 104 ? -2.056 9.244 4.502 1.00 95.12 104 LEU A C 1
ATOM 867 O O . LEU A 1 104 ? -1.819 10.325 5.040 1.00 95.12 104 LEU A O 1
ATOM 871 N N . LEU A 1 105 ? -3.057 9.072 3.644 1.00 93.38 105 LEU A N 1
ATOM 872 C CA . LEU A 1 105 ? -3.991 10.132 3.273 1.00 93.38 105 LEU A CA 1
ATOM 873 C C . LEU A 1 105 ? -5.407 9.738 3.705 1.00 93.38 105 LEU A C 1
ATOM 875 O O . LEU A 1 105 ? -5.813 8.623 3.378 1.00 93.38 105 LEU A O 1
ATOM 879 N N . PRO A 1 106 ? -6.157 10.613 4.399 1.00 90.12 106 PRO A N 1
ATOM 880 C CA . PRO A 1 106 ? -7.575 10.386 4.672 1.00 90.12 106 PRO A CA 1
ATOM 881 C C . PRO A 1 106 ? -8.374 10.229 3.371 1.00 90.12 106 PRO A C 1
ATOM 883 O O . PRO A 1 106 ? -8.015 10.850 2.364 1.00 90.12 106 PRO A O 1
ATOM 886 N N . ASP A 1 107 ? -9.425 9.407 3.404 1.00 81.38 107 ASP A N 1
ATOM 887 C CA . ASP A 1 107 ? -10.411 9.299 2.313 1.00 81.38 107 ASP A CA 1
ATOM 888 C C . ASP A 1 107 ? -11.432 10.451 2.333 1.00 81.38 107 ASP A C 1
ATOM 890 O O . ASP A 1 107 ? -11.776 10.923 3.444 1.00 81.38 107 ASP A O 1
#

Secondary structure (DSSP, 8-state):
--HHHHHHHHHHTTHHHHHHHHHHHHHHHHHHHHHHHHHHHH-S--GGGEEEEEEEEEEEEESTTSTT-EEEEEEEEEEEETTEEEEEEEEEEETTS-EEEEEEEE-

Sequence (107 aa):
MNTLELREWVVKNDIEKKTIKGFWNYYNNFLEEDSESFYSIYGKLDQKMICVNLSKVALTIVNWPDDYVNDCIIAYASIKYDDINIAEYKLVFNLKGEIVDDYLLPD

Organism: NCBI:txid1604897

Foldseek 3Di:
DDPVVVVVLCVVLVVFVVQVVVVVVVVVVCCVPPVPVVCVQQNDADPVQKDKGFDDKDWDFPPPPDPPTFIKIKIWIFIDGNNHGFWIKIFIGGSVSDTDDIDIGTD

pLDDT: mean 94.01, std 5.76, range [65.81, 98.56]

Radius of gyration: 15.1 Å; chains: 1; bounding box: 33×29×40 Å